Protein AF-A0A9D0ZXK5-F1 (afdb_monomer)

Radius of gyration: 16.17 Å; Cα contacts (8 Å, |Δi|>4): 61; chains: 1; bounding box: 29×32×49 Å

Secondary structure (DSSP, 8-state):
---B---SSPPPTTTB-----HHHHHHHHHHHHTT--------TTSSHHHHHHHHHHHHTTT--PPP--GGGS-GGGGSSHHHHHHHHHHHHHH--

InterPro domains:
  IPR027417 P-loop containing nucleoside triphosphate hydrolase [G3DSA:3.40.50.300] (11-96)
  IPR027417 P-loop containing nucleoside triphosphate hydrolase [SSF52540] (12-93)

Organism: NCBI:txid2840859

pLDDT: mean 90.98, std 7.56, range [47.25, 98.31]

Sequence (96 aa):
MRKTFNTDGYCDPEQNYMVDLSDRLRTIKGMVDEGKYFTINRARQYGKTTVLLALSDYLKNDYTVFSLDFQTISYADFETEQRFVAAFSREILDYR

Foldseek 3Di:
DDADDDQDDADDPVRHDDDDCVVVLVVVVVCVVVVHDDDDDDDPSPRPVNNVVVNCVVCVVPDDDFDADCVPPDPVLVPDPVSVVVVRVCRRVVPD

Mean predicted aligned error: 4.78 Å

Structure (mmCIF, N/CA/C/O backbone):
data_AF-A0A9D0ZXK5-F1
#
_entry.id   AF-A0A9D0ZXK5-F1
#
loop_
_atom_site.group_PDB
_atom_site.id
_atom_site.type_symbol
_atom_site.label_atom_id
_atom_site.label_alt_id
_atom_site.label_comp_id
_atom_site.label_asym_id
_atom_site.label_entity_id
_atom_site.label_seq_id
_atom_site.pdbx_PDB_ins_code
_atom_site.Cartn_x
_atom_site.Cartn_y
_atom_site.Cartn_z
_atom_site.occupancy
_atom_site.B_iso_or_equiv
_atom_site.auth_seq_id
_atom_site.auth_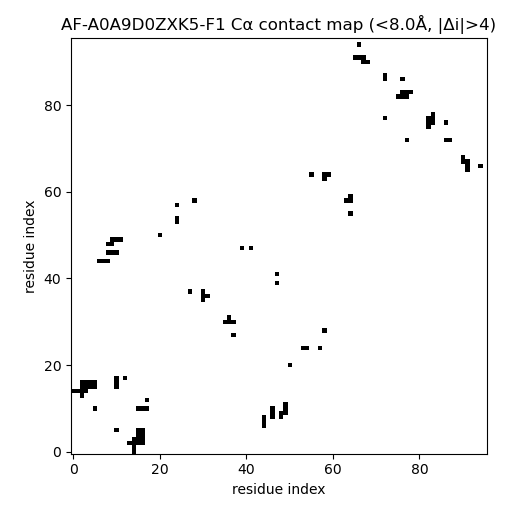comp_id
_atom_site.auth_asym_id
_atom_site.auth_atom_id
_atom_site.pdbx_PDB_model_num
ATOM 1 N N . MET A 1 1 ? 4.110 5.723 -27.845 1.00 76.31 1 MET A N 1
ATOM 2 C CA . MET A 1 1 ? 5.529 5.835 -27.425 1.00 76.31 1 MET A CA 1
ATOM 3 C C . MET A 1 1 ? 6.057 4.452 -27.076 1.00 76.31 1 MET A C 1
ATOM 5 O O . MET A 1 1 ? 5.256 3.574 -26.782 1.00 76.31 1 MET A O 1
ATOM 9 N N . ARG A 1 2 ? 7.375 4.228 -27.146 1.00 88.62 2 ARG A N 1
ATOM 10 C CA . ARG A 1 2 ? 7.986 2.972 -26.680 1.00 88.62 2 ARG A CA 1
ATOM 11 C C . ARG A 1 2 ? 8.163 3.043 -25.161 1.00 88.62 2 ARG A C 1
ATOM 13 O O . ARG A 1 2 ? 8.604 4.076 -24.668 1.00 88.62 2 ARG A O 1
ATOM 20 N N . LYS A 1 3 ? 7.843 1.956 -24.451 1.00 94.69 3 LYS A N 1
ATOM 21 C CA . LYS A 1 3 ? 8.035 1.845 -22.997 1.00 94.69 3 LYS A CA 1
ATOM 22 C C . LYS A 1 3 ? 9.500 2.054 -22.597 1.00 94.69 3 LYS A C 1
ATOM 24 O O . LYS A 1 3 ? 10.404 1.713 -23.369 1.00 94.69 3 LYS A O 1
ATOM 29 N N . THR A 1 4 ? 9.723 2.561 -21.387 1.00 95.25 4 THR A N 1
ATOM 30 C CA . THR A 1 4 ? 11.051 2.805 -20.794 1.00 95.25 4 THR A CA 1
ATOM 31 C C . THR A 1 4 ? 11.267 1.994 -19.514 1.00 95.25 4 THR A C 1
ATOM 33 O O . THR A 1 4 ? 10.323 1.493 -18.905 1.00 95.25 4 THR A O 1
ATOM 36 N N . PHE A 1 5 ? 12.524 1.818 -19.104 1.00 93.00 5 PHE A N 1
ATOM 37 C CA . PHE A 1 5 ? 12.830 1.315 -17.763 1.00 93.00 5 PHE A CA 1
ATOM 38 C C . PHE A 1 5 ? 12.746 2.471 -16.770 1.00 93.00 5 PHE A C 1
ATOM 40 O O . PHE A 1 5 ? 13.247 3.556 -17.063 1.00 93.00 5 PHE A O 1
ATOM 47 N N . ASN A 1 6 ? 12.128 2.228 -15.616 1.00 90.50 6 ASN A N 1
ATOM 48 C CA . ASN A 1 6 ? 12.022 3.199 -14.539 1.00 90.50 6 ASN A CA 1
ATOM 49 C C . ASN A 1 6 ? 12.676 2.650 -13.265 1.00 90.50 6 ASN A C 1
ATOM 51 O O . ASN A 1 6 ? 12.467 1.490 -12.908 1.00 90.50 6 ASN A O 1
ATOM 55 N N . THR A 1 7 ? 13.465 3.488 -12.599 1.00 85.88 7 THR A N 1
ATOM 56 C CA . THR A 1 7 ? 14.146 3.178 -11.333 1.00 85.88 7 THR A CA 1
ATOM 57 C C . THR A 1 7 ? 13.678 4.063 -10.180 1.00 85.88 7 THR A C 1
ATOM 59 O O . THR A 1 7 ? 14.037 3.794 -9.035 1.00 85.88 7 THR A O 1
ATOM 62 N N . ASP A 1 8 ? 12.860 5.084 -10.456 1.00 86.44 8 ASP A N 1
ATOM 63 C CA . ASP A 1 8 ? 12.444 6.103 -9.495 1.00 86.44 8 ASP A CA 1
ATOM 64 C C . ASP A 1 8 ? 10.922 6.176 -9.367 1.00 86.44 8 ASP A C 1
ATOM 66 O O . ASP A 1 8 ? 10.190 6.201 -10.350 1.00 86.44 8 ASP A O 1
ATOM 70 N N . GLY A 1 9 ? 10.417 6.245 -8.136 1.00 85.62 9 GLY A N 1
ATOM 71 C CA . GLY A 1 9 ? 8.973 6.293 -7.896 1.00 85.62 9 GLY A CA 1
ATOM 72 C C . GLY A 1 9 ? 8.257 4.978 -8.227 1.00 85.62 9 GLY A C 1
ATOM 73 O O . GLY A 1 9 ? 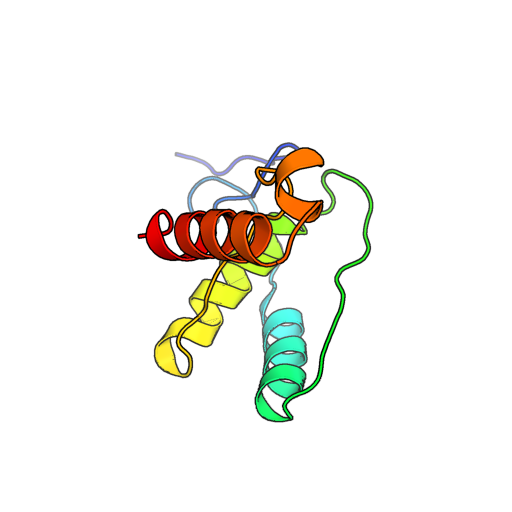8.816 3.891 -8.059 1.00 85.62 9 GLY A O 1
ATOM 74 N N . TYR A 1 10 ? 6.982 5.077 -8.614 1.00 88.44 10 TYR A N 1
ATOM 75 C CA . TYR A 1 10 ? 6.192 3.923 -9.046 1.00 88.44 10 TYR A CA 1
ATOM 76 C C . TYR A 1 10 ? 6.362 3.684 -10.550 1.00 88.44 10 TYR A C 1
ATOM 78 O O . TYR A 1 10 ? 6.701 4.594 -11.301 1.00 88.44 10 TYR A O 1
ATOM 86 N N . CYS A 1 11 ? 6.113 2.454 -10.993 1.00 92.00 11 CYS A N 1
ATOM 87 C CA . CYS A 1 11 ? 6.100 2.129 -12.416 1.00 92.00 11 CYS A CA 1
ATOM 88 C C . CYS A 1 11 ? 4.667 2.144 -12.946 1.00 92.00 11 CYS A C 1
ATOM 90 O O . CYS A 1 11 ? 3.812 1.429 -12.423 1.00 92.00 11 CYS A O 1
ATOM 92 N N . ASP A 1 12 ? 4.436 2.917 -14.000 1.00 90.38 12 ASP A N 1
ATOM 93 C CA . ASP A 1 12 ? 3.182 2.946 -14.745 1.00 90.38 12 ASP A CA 1
ATOM 94 C C . ASP A 1 12 ? 3.226 1.875 -15.854 1.00 90.38 12 ASP A C 1
ATOM 96 O O . ASP A 1 12 ? 4.102 1.943 -16.723 1.00 90.38 12 ASP A O 1
ATOM 100 N N . PRO A 1 13 ? 2.319 0.880 -15.872 1.00 90.00 13 PRO A N 1
ATOM 101 C CA . PRO A 1 13 ? 2.275 -0.143 -16.914 1.00 90.00 13 PRO A CA 1
ATOM 102 C C . PRO A 1 13 ? 2.091 0.391 -18.340 1.00 90.00 13 PRO A C 1
ATOM 104 O O . PRO A 1 13 ? 2.470 -0.310 -19.281 1.00 90.00 13 PRO A O 1
ATOM 107 N N . GLU A 1 14 ? 1.531 1.585 -18.537 1.00 91.56 14 GLU A N 1
ATOM 108 C CA . GLU A 1 14 ? 1.388 2.196 -19.863 1.00 91.56 14 GLU A CA 1
ATOM 109 C C . GLU A 1 14 ? 2.717 2.775 -20.369 1.00 91.56 14 GLU A C 1
ATOM 111 O O . GLU A 1 14 ? 3.032 2.672 -21.558 1.00 91.56 14 GLU A O 1
ATOM 116 N N . GLN A 1 15 ? 3.539 3.306 -19.460 1.00 92.88 15 GLN A N 1
ATOM 117 C CA . GLN A 1 15 ? 4.781 4.015 -19.789 1.00 92.88 15 GLN A CA 1
ATOM 118 C C . GLN A 1 15 ? 6.044 3.168 -19.587 1.00 92.88 15 GLN A C 1
ATOM 120 O O . GLN A 1 15 ? 7.064 3.390 -20.247 1.00 92.88 15 GLN A O 1
ATOM 125 N N . ASN A 1 16 ? 6.009 2.184 -18.688 1.00 94.44 16 ASN A N 1
ATOM 126 C CA . ASN A 1 16 ? 7.194 1.481 -18.210 1.00 94.44 16 ASN A CA 1
ATOM 127 C C . ASN A 1 16 ? 7.150 -0.027 -18.485 1.00 94.44 16 ASN A C 1
ATOM 129 O O . ASN A 1 16 ? 6.091 -0.661 -18.528 1.00 94.44 16 ASN A O 1
ATOM 133 N N . TYR A 1 17 ? 8.330 -0.628 -18.661 1.00 93.75 17 TYR A N 1
ATOM 134 C CA . TYR A 1 17 ? 8.458 -2.085 -18.622 1.00 93.75 17 TYR A CA 1
ATOM 135 C C . TYR A 1 17 ? 8.176 -2.585 -17.206 1.00 93.75 17 TYR A C 1
ATOM 137 O O . TYR A 1 17 ? 8.754 -2.099 -16.235 1.00 93.75 17 TYR A O 1
ATOM 145 N N . MET A 1 18 ? 7.296 -3.577 -17.114 1.00 92.25 18 MET A N 1
ATOM 146 C CA . MET A 1 18 ? 6.808 -4.138 -15.863 1.00 92.25 18 MET A CA 1
ATOM 147 C C . MET A 1 18 ? 7.005 -5.645 -15.866 1.00 92.25 18 MET A C 1
ATOM 149 O O . MET A 1 18 ? 6.778 -6.309 -16.877 1.00 92.25 18 MET A O 1
ATOM 153 N N . VAL A 1 19 ? 7.424 -6.175 -14.721 1.00 91.69 19 VAL A N 1
ATOM 154 C CA . VAL A 1 19 ? 7.349 -7.613 -14.461 1.00 91.69 19 VAL A CA 1
ATOM 155 C C . VAL A 1 19 ? 5.901 -7.994 -14.171 1.00 91.69 19 VAL A C 1
ATOM 157 O O . VAL A 1 19 ? 5.132 -7.172 -13.670 1.00 91.69 19 VAL A O 1
ATOM 160 N N . ASP A 1 20 ? 5.536 -9.239 -14.460 1.00 94.12 20 ASP A N 1
ATOM 161 C CA . ASP A 1 20 ? 4.220 -9.749 -14.085 1.00 94.12 20 ASP A CA 1
ATOM 162 C C . ASP A 1 20 ? 4.104 -9.848 -12.553 1.00 94.12 20 ASP A C 1
ATOM 164 O O . ASP A 1 20 ? 4.952 -10.441 -11.880 1.00 94.12 20 ASP A O 1
ATOM 168 N N . LEU A 1 21 ? 3.057 -9.234 -11.998 1.00 95.38 21 LEU A N 1
ATOM 169 C CA . LEU A 1 21 ? 2.760 -9.226 -10.565 1.00 95.38 21 LEU A CA 1
ATOM 170 C C . LEU A 1 21 ? 1.635 -10.200 -10.186 1.00 95.38 21 LEU A C 1
ATOM 172 O O . LEU A 1 21 ? 1.350 -10.346 -8.998 1.00 95.38 21 LEU A O 1
ATOM 176 N N . SER A 1 22 ? 1.018 -10.883 -11.153 1.00 96.31 22 SER A N 1
ATOM 177 C CA . SER A 1 22 ? -0.220 -11.653 -10.973 1.00 96.31 22 SER A CA 1
ATOM 178 C C . SER A 1 22 ? -0.150 -12.683 -9.842 1.00 96.31 22 SER A C 1
ATOM 180 O O . SER A 1 22 ? -1.036 -12.722 -8.990 1.00 96.31 22 SER A O 1
ATOM 182 N N . ASP A 1 23 ? 0.918 -13.484 -9.775 1.00 97.50 23 ASP A N 1
ATOM 183 C CA . ASP A 1 23 ? 1.109 -14.471 -8.698 1.00 97.50 23 ASP A CA 1
ATOM 184 C C . ASP A 1 23 ? 1.212 -13.823 -7.315 1.00 97.50 23 ASP A C 1
ATOM 186 O O . ASP A 1 23 ? 0.646 -14.305 -6.328 1.00 97.50 23 ASP A O 1
ATOM 190 N N . ARG A 1 24 ? 1.918 -12.692 -7.240 1.00 95.56 24 ARG A N 1
ATOM 191 C CA . ARG A 1 24 ? 2.101 -11.950 -5.992 1.00 95.56 24 ARG A CA 1
ATOM 192 C C . ARG A 1 24 ? 0.784 -11.344 -5.524 1.00 95.56 24 ARG A C 1
ATOM 194 O O . ARG A 1 24 ? 0.471 -11.439 -4.341 1.00 95.56 24 ARG A O 1
ATOM 201 N N . LEU A 1 25 ? 0.013 -10.765 -6.441 1.00 97.19 25 LEU A N 1
ATOM 202 C CA . LEU A 1 25 ? -1.299 -10.191 -6.150 1.00 97.19 25 LEU A CA 1
ATOM 203 C C . LEU A 1 25 ? -2.289 -11.261 -5.684 1.00 97.19 25 LEU A C 1
ATOM 205 O O . LEU A 1 25 ? -2.941 -11.064 -4.663 1.00 97.19 25 LEU A O 1
AT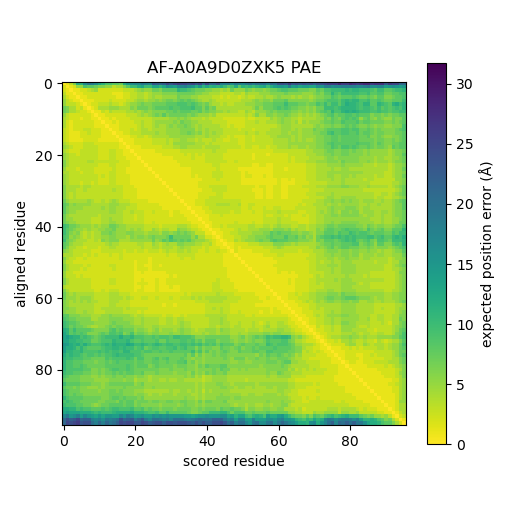OM 209 N N . ARG A 1 26 ? -2.330 -12.429 -6.343 1.00 98.12 26 ARG A N 1
ATOM 210 C CA . ARG A 1 26 ? -3.133 -13.578 -5.889 1.00 98.12 26 ARG A CA 1
ATOM 211 C C . ARG A 1 26 ? -2.767 -14.025 -4.478 1.00 98.12 26 ARG A C 1
ATOM 213 O O . ARG A 1 26 ? -3.651 -14.236 -3.656 1.00 98.12 26 ARG A O 1
ATOM 220 N N . THR A 1 27 ? -1.470 -14.135 -4.193 1.00 97.94 27 THR A N 1
ATOM 221 C CA . THR A 1 27 ? -0.983 -14.534 -2.864 1.00 97.94 27 THR A CA 1
ATOM 222 C C . THR A 1 27 ? -1.417 -13.535 -1.792 1.00 97.94 27 THR A C 1
ATOM 224 O O . THR A 1 27 ? -1.880 -13.931 -0.725 1.00 97.94 27 THR A O 1
ATOM 227 N N . ILE A 1 28 ? -1.294 -12.234 -2.075 1.00 97.56 28 ILE A N 1
ATOM 228 C CA . ILE A 1 28 ? -1.706 -11.191 -1.133 1.00 97.56 28 ILE A CA 1
ATOM 229 C C . ILE A 1 28 ? -3.226 -11.169 -0.960 1.00 97.56 28 ILE A C 1
ATOM 231 O O . ILE A 1 28 ? -3.685 -11.102 0.177 1.00 97.56 28 ILE A O 1
ATOM 235 N N . LYS A 1 29 ? -4.006 -11.299 -2.042 1.00 97.56 29 LYS A N 1
ATOM 236 C CA . LYS A 1 29 ? -5.468 -11.398 -1.952 1.00 97.56 29 LYS A CA 1
ATOM 237 C C . LYS A 1 29 ? -5.893 -12.565 -1.062 1.00 97.56 29 LYS A C 1
ATOM 239 O O . LYS A 1 29 ? -6.726 -12.357 -0.200 1.00 97.56 29 LYS A O 1
ATOM 244 N N . GLY A 1 30 ? -5.269 -13.740 -1.178 1.00 98.31 30 GLY A N 1
ATOM 245 C CA . GLY A 1 30 ? -5.571 -14.866 -0.284 1.00 98.31 30 GLY A CA 1
ATOM 246 C C . GLY A 1 30 ? -5.397 -14.518 1.202 1.00 98.31 30 GLY A C 1
ATOM 247 O O . GLY A 1 30 ? -6.230 -14.876 2.025 1.00 98.31 30 GLY A O 1
ATOM 248 N N . MET A 1 31 ? -4.367 -13.739 1.551 1.00 98.12 31 MET A N 1
ATOM 249 C CA . MET A 1 31 ? -4.201 -13.239 2.922 1.00 98.12 31 MET A CA 1
ATOM 250 C C . MET A 1 31 ? -5.292 -12.232 3.317 1.00 98.12 31 MET A C 1
ATOM 252 O O . MET A 1 31 ? -5.774 -12.285 4.445 1.00 98.12 31 MET A O 1
ATOM 256 N N . VAL A 1 32 ? -5.687 -11.336 2.406 1.00 97.19 32 VAL A N 1
ATOM 257 C CA . VAL A 1 32 ? -6.772 -10.360 2.627 1.00 97.19 32 VAL A CA 1
ATOM 258 C C . VAL A 1 32 ? -8.113 -11.066 2.833 1.00 97.19 32 VAL A C 1
ATOM 260 O O . VAL A 1 32 ? -8.823 -10.747 3.783 1.00 97.19 32 VAL A O 1
ATOM 263 N N . ASP A 1 33 ? -8.42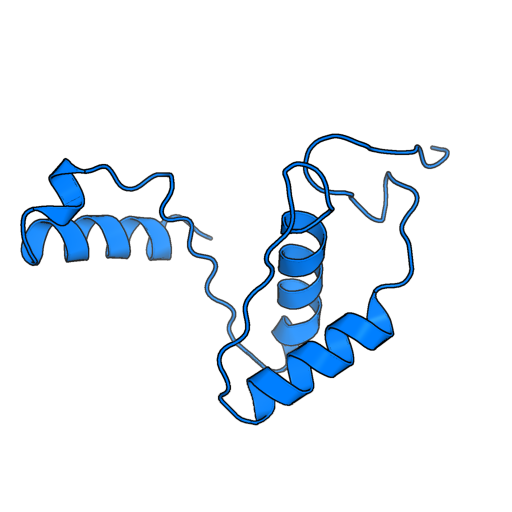3 -12.058 2.001 1.00 97.94 33 ASP A N 1
ATOM 264 C CA . ASP A 1 33 ? -9.646 -12.862 2.073 1.00 97.94 33 ASP A CA 1
ATOM 265 C C . ASP A 1 33 ? -9.754 -13.594 3.426 1.00 97.94 33 ASP A C 1
ATOM 267 O O . ASP A 1 33 ? -10.842 -13.748 3.975 1.00 97.94 33 ASP A O 1
ATOM 271 N N . GLU A 1 34 ? -8.615 -13.991 4.000 1.00 98.31 34 GLU A N 1
ATOM 272 C CA . GLU A 1 34 ? -8.510 -14.623 5.321 1.00 98.31 34 GLU A CA 1
ATOM 273 C C . GLU A 1 34 ? -8.443 -13.620 6.494 1.00 98.31 34 GLU A C 1
ATOM 275 O O . GLU A 1 34 ? -8.308 -14.031 7.648 1.00 98.31 34 GLU A O 1
ATOM 280 N 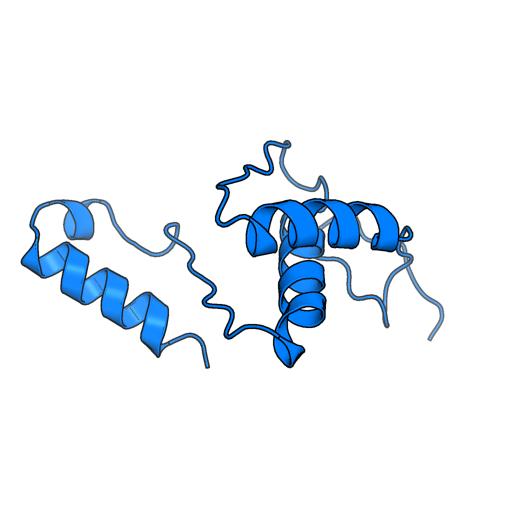N . GLY A 1 35 ? -8.503 -12.308 6.233 1.00 97.25 35 GLY A N 1
ATOM 281 C CA . GLY A 1 35 ? -8.420 -11.260 7.257 1.00 97.25 35 GLY A CA 1
ATOM 282 C C . GLY A 1 35 ? -7.034 -11.109 7.899 1.00 97.25 35 GLY A C 1
ATOM 283 O O . GLY A 1 35 ? -6.916 -10.610 9.020 1.00 97.25 35 GLY A O 1
ATOM 284 N N . LYS A 1 36 ? -5.971 -11.561 7.224 1.00 97.88 36 LYS A N 1
ATOM 285 C CA . LYS A 1 36 ? -4.596 -11.513 7.735 1.00 97.88 36 LYS A CA 1
ATOM 286 C C . LYS A 1 36 ? -3.927 -10.170 7.459 1.00 97.88 36 LYS A C 1
ATOM 288 O O . LYS A 1 36 ? -4.116 -9.545 6.419 1.00 97.88 36 LYS A O 1
ATOM 293 N N . TYR A 1 37 ? -3.024 -9.798 8.360 1.00 95.38 37 TYR A N 1
ATOM 294 C CA . TYR A 1 37 ? -2.077 -8.711 8.135 1.00 95.38 37 TYR A CA 1
ATOM 295 C C . TYR A 1 37 ? -0.839 -9.220 7.393 1.00 95.38 37 TYR A C 1
ATOM 297 O O . TYR A 1 37 ? -0.324 -10.301 7.683 1.00 95.38 37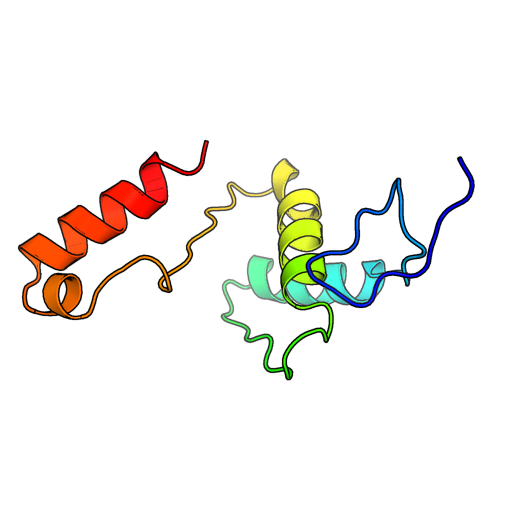 TYR A O 1
ATOM 305 N N . PHE A 1 38 ? -0.319 -8.411 6.472 1.00 94.88 38 PHE A N 1
ATOM 306 C CA . PHE A 1 38 ? 0.943 -8.674 5.784 1.00 94.88 38 PHE A CA 1
ATOM 307 C C . PHE A 1 38 ? 1.804 -7.410 5.736 1.00 94.88 38 PHE A C 1
ATOM 309 O O . PHE A 1 38 ? 1.314 -6.292 5.878 1.00 94.88 38 PHE A O 1
ATOM 316 N N . THR A 1 39 ? 3.110 -7.587 5.529 1.00 94.25 39 THR A N 1
ATOM 317 C CA . THR A 1 39 ? 4.064 -6.476 5.426 1.00 94.25 39 THR A CA 1
ATOM 318 C C . THR A 1 39 ? 4.909 -6.605 4.162 1.00 94.25 39 THR A C 1
ATOM 320 O O . THR A 1 39 ? 5.293 -7.702 3.757 1.00 94.25 39 THR A O 1
ATOM 323 N N . ILE A 1 40 ? 5.227 -5.472 3.529 1.00 91.69 40 ILE A N 1
ATOM 324 C CA . ILE A 1 40 ? 6.157 -5.405 2.395 1.00 91.69 40 ILE A CA 1
ATOM 325 C C . ILE A 1 40 ? 7.415 -4.661 2.851 1.00 91.69 40 ILE A C 1
ATOM 327 O O . ILE A 1 40 ? 7.529 -3.445 2.708 1.00 91.69 40 ILE A O 1
ATOM 331 N N . ASN A 1 41 ? 8.383 -5.397 3.398 1.00 91.00 41 ASN A N 1
ATOM 332 C CA . ASN A 1 41 ? 9.647 -4.820 3.854 1.00 91.00 41 ASN A CA 1
ATOM 333 C C . ASN A 1 41 ? 10.748 -4.958 2.785 1.00 91.00 41 ASN A C 1
ATOM 335 O O . ASN A 1 41 ? 11.290 -6.045 2.568 1.00 91.00 41 ASN A O 1
ATOM 339 N N . ARG A 1 42 ? 11.069 -3.855 2.098 1.00 90.50 42 ARG A N 1
ATOM 340 C CA . ARG A 1 42 ? 12.169 -3.742 1.123 1.00 90.50 42 ARG A CA 1
ATOM 341 C C . ARG A 1 42 ? 12.762 -2.332 1.137 1.00 90.50 42 ARG A C 1
ATOM 343 O O . ARG A 1 42 ? 12.056 -1.364 1.429 1.00 90.50 42 ARG A O 1
ATOM 350 N N . ALA A 1 43 ? 14.026 -2.201 0.736 1.00 89.62 43 ALA A N 1
ATOM 351 C CA . ALA A 1 43 ? 14.711 -0.911 0.623 1.00 89.62 43 ALA A CA 1
ATOM 352 C C . ALA A 1 43 ? 14.026 0.048 -0.382 1.00 89.62 43 ALA A C 1
ATOM 354 O O . ALA A 1 43 ? 13.063 -0.311 -1.074 1.00 89.62 43 ALA A O 1
ATOM 355 N N . ARG A 1 44 ? 14.464 1.313 -0.417 1.00 84.62 44 ARG A N 1
ATOM 356 C CA . ARG A 1 44 ? 13.936 2.335 -1.345 1.00 84.62 44 ARG A CA 1
ATOM 357 C C . ARG A 1 44 ? 14.093 1.871 -2.802 1.00 84.62 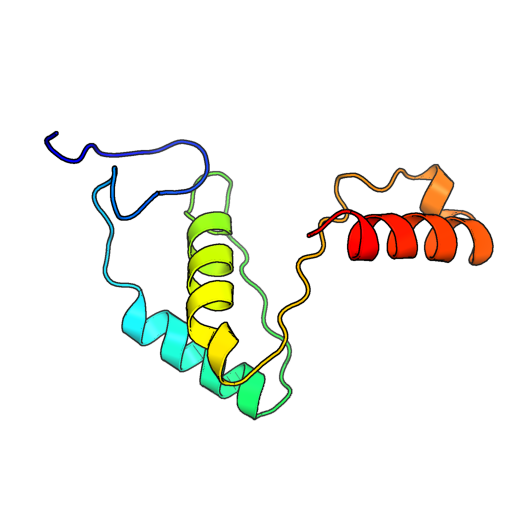44 ARG A C 1
ATOM 359 O O . ARG A 1 44 ? 15.045 1.168 -3.101 1.00 84.62 44 ARG A O 1
ATOM 366 N N . GLN A 1 45 ? 13.124 2.214 -3.657 1.00 82.75 45 GLN A N 1
ATOM 367 C CA . GLN A 1 45 ? 13.098 1.875 -5.097 1.00 82.75 45 GLN A CA 1
ATOM 368 C C . GLN A 1 45 ? 12.949 0.377 -5.459 1.00 82.75 45 GLN A C 1
ATOM 370 O O . GLN A 1 45 ? 13.116 -0.008 -6.606 1.00 82.75 45 GLN A O 1
ATOM 375 N N . TYR A 1 46 ? 12.523 -0.483 -4.527 1.00 88.81 46 TYR A N 1
ATOM 376 C CA . TYR A 1 46 ? 12.210 -1.901 -4.814 1.00 88.81 46 TYR A CA 1
ATOM 377 C C . TYR A 1 46 ? 10.761 -2.149 -5.292 1.00 88.81 46 TYR A C 1
ATOM 379 O O . TYR A 1 46 ? 10.230 -3.247 -5.133 1.00 88.81 46 TYR A O 1
ATOM 387 N N . GLY A 1 47 ? 10.078 -1.124 -5.810 1.00 88.75 47 GLY A N 1
ATOM 388 C CA . GLY A 1 47 ? 8.717 -1.261 -6.350 1.00 88.75 47 GLY A CA 1
ATOM 389 C C . GLY A 1 47 ? 7.616 -1.512 -5.312 1.00 88.75 47 GLY A C 1
ATOM 390 O O . GLY A 1 47 ? 6.561 -2.033 -5.659 1.00 88.75 47 GLY A O 1
ATOM 391 N N . LYS A 1 48 ? 7.828 -1.152 -4.038 1.00 92.31 48 LYS A N 1
ATOM 392 C CA . LYS A 1 48 ? 6.805 -1.309 -2.982 1.00 92.31 48 LYS A CA 1
ATOM 393 C C . LYS A 1 48 ? 5.513 -0.565 -3.326 1.00 92.31 48 LYS A C 1
ATOM 395 O O . LYS A 1 48 ? 4.449 -1.170 -3.328 1.00 92.31 48 LYS A O 1
ATOM 400 N N . THR A 1 49 ? 5.630 0.719 -3.667 1.00 90.31 49 THR A N 1
ATOM 401 C CA . THR A 1 49 ? 4.498 1.563 -4.070 1.00 90.31 49 THR A CA 1
ATOM 402 C C . THR A 1 49 ? 3.820 1.011 -5.319 1.00 90.31 49 THR A C 1
ATOM 404 O O . THR A 1 49 ? 2.602 0.914 -5.348 1.00 90.31 49 THR A O 1
ATOM 407 N N . THR A 1 50 ? 4.595 0.541 -6.302 1.00 93.31 50 THR A N 1
ATOM 408 C CA . THR A 1 50 ? 4.064 -0.120 -7.503 1.00 93.31 50 THR A CA 1
ATOM 409 C C . THR A 1 50 ? 3.195 -1.333 -7.159 1.00 93.31 50 THR A C 1
ATOM 411 O O . THR A 1 50 ? 2.104 -1.476 -7.699 1.00 93.31 50 THR A O 1
ATOM 414 N N . VAL A 1 51 ? 3.644 -2.195 -6.237 1.00 94.62 51 VAL A N 1
ATOM 415 C CA . VAL A 1 51 ? 2.863 -3.365 -5.800 1.00 94.62 51 VAL A CA 1
ATOM 416 C C . VAL A 1 51 ? 1.600 -2.945 -5.047 1.00 94.62 51 VAL A C 1
ATOM 418 O O . VAL A 1 51 ? 0.558 -3.544 -5.280 1.00 94.62 51 VAL A O 1
ATOM 421 N N . LEU A 1 52 ? 1.665 -1.931 -4.176 1.00 93.69 52 LEU A N 1
ATOM 422 C CA . LEU A 1 52 ? 0.491 -1.443 -3.440 1.00 93.69 52 LEU A CA 1
ATOM 423 C C . LEU A 1 52 ? -0.569 -0.838 -4.370 1.00 93.69 52 LEU A C 1
ATOM 425 O O . LEU A 1 52 ? -1.747 -1.142 -4.211 1.00 93.69 52 LEU A O 1
ATOM 429 N N . LEU A 1 53 ? -0.161 -0.048 -5.369 1.00 92.75 53 LEU A N 1
ATOM 430 C CA . LEU A 1 53 ? -1.078 0.512 -6.369 1.00 92.75 53 LEU A CA 1
ATOM 431 C C . LEU A 1 53 ? -1.722 -0.590 -7.218 1.00 92.75 53 LEU A C 1
ATOM 433 O O . LEU A 1 53 ? -2.940 -0.612 -7.373 1.00 92.75 53 LEU A O 1
ATOM 437 N N . ALA A 1 54 ? -0.921 -1.545 -7.702 1.00 94.94 54 ALA A N 1
ATOM 438 C CA . ALA A 1 54 ? -1.433 -2.687 -8.457 1.00 94.94 54 ALA A CA 1
ATOM 439 C C . ALA A 1 54 ? -2.381 -3.560 -7.618 1.00 94.94 54 ALA A C 1
ATOM 441 O O . ALA A 1 54 ? -3.369 -4.069 -8.134 1.00 94.94 54 ALA A O 1
ATOM 442 N N . LEU A 1 55 ? -2.104 -3.720 -6.320 1.00 96.12 55 LEU A N 1
ATOM 443 C CA . LEU A 1 55 ? -2.976 -4.4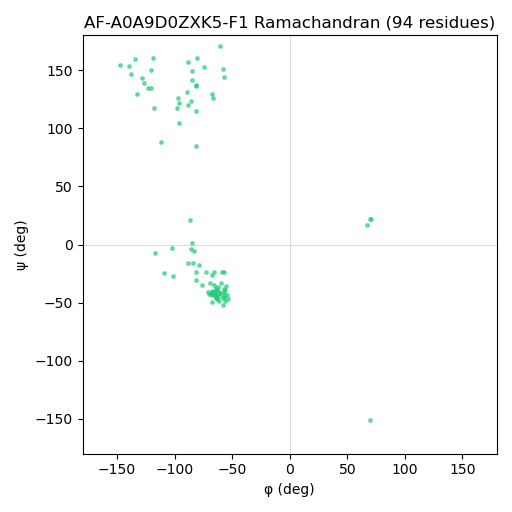45 -5.400 1.00 96.12 55 LEU A CA 1
ATOM 444 C C . LEU A 1 55 ? -4.297 -3.713 -5.166 1.00 96.12 55 LEU A C 1
ATOM 446 O O . LEU A 1 55 ? -5.337 -4.362 -5.166 1.00 96.12 55 LEU A O 1
ATOM 450 N N . SER A 1 56 ? -4.263 -2.390 -4.996 1.00 94.94 56 SER A N 1
ATOM 451 C CA . SER A 1 56 ? -5.476 -1.579 -4.872 1.00 94.94 56 SER A CA 1
ATOM 452 C C . SER A 1 56 ? -6.388 -1.771 -6.088 1.00 94.94 56 SER A C 1
ATOM 454 O O . SER A 1 56 ? -7.559 -2.115 -5.938 1.00 94.94 56 SER A O 1
ATOM 456 N N . ASP A 1 57 ? -5.822 -1.672 -7.297 1.00 94.75 57 ASP A N 1
ATOM 457 C CA . ASP A 1 57 ? -6.567 -1.887 -8.541 1.00 94.75 57 ASP A CA 1
ATOM 458 C C . ASP A 1 57 ? -7.092 -3.324 -8.677 1.00 94.75 57 ASP A C 1
ATOM 460 O O . ASP A 1 57 ? -8.230 -3.538 -9.091 1.00 94.75 57 ASP A O 1
ATOM 464 N N . TYR A 1 58 ? -6.292 -4.312 -8.270 1.00 96.81 58 TYR A N 1
ATOM 465 C CA . TYR A 1 58 ? -6.667 -5.725 -8.304 1.00 96.81 58 TYR A CA 1
ATOM 466 C C . TYR A 1 58 ? -7.823 -6.064 -7.353 1.00 96.81 58 TYR A C 1
ATOM 468 O O . TYR A 1 58 ? -8.646 -6.919 -7.669 1.00 96.81 58 TYR A O 1
ATOM 476 N N . LEU A 1 59 ? -7.899 -5.401 -6.195 1.00 96.94 59 LEU A N 1
ATOM 477 C CA . LEU A 1 59 ? -8.914 -5.661 -5.171 1.00 96.94 59 LEU A CA 1
ATOM 478 C C . LEU A 1 59 ? -10.206 -4.852 -5.358 1.00 96.94 59 LEU A C 1
ATOM 480 O O . LEU A 1 59 ? -11.218 -5.215 -4.765 1.00 96.94 59 LEU A O 1
ATOM 484 N N . LYS A 1 60 ? -10.208 -3.791 -6.177 1.00 95.38 60 LYS A N 1
ATOM 485 C CA . LYS A 1 60 ? -11.297 -2.793 -6.245 1.00 95.38 60 LYS A CA 1
ATOM 486 C C . LYS A 1 60 ? -12.694 -3.337 -6.571 1.00 95.38 60 LYS A C 1
ATOM 488 O O . LYS A 1 60 ? -13.684 -2.676 -6.279 1.00 95.38 60 LYS A O 1
ATOM 493 N N . ASN A 1 61 ? -12.782 -4.498 -7.223 1.00 96.06 61 ASN A N 1
ATOM 494 C CA . ASN A 1 61 ? -14.066 -5.111 -7.578 1.00 96.06 61 ASN A CA 1
ATOM 495 C C . ASN A 1 61 ? -14.694 -5.879 -6.405 1.00 96.06 61 ASN A C 1
ATOM 497 O O . ASN A 1 61 ? -15.909 -6.048 -6.375 1.00 96.06 61 ASN A O 1
ATOM 501 N N . ASP A 1 62 ? -13.870 -6.316 -5.452 1.00 97.38 62 ASP A N 1
ATOM 502 C CA . ASP A 1 62 ? -14.284 -7.136 -4.312 1.00 97.38 62 ASP A CA 1
ATOM 503 C C . ASP A 1 62 ? -14.238 -6.344 -2.991 1.00 97.38 62 ASP A C 1
ATOM 505 O O . ASP A 1 62 ? -14.941 -6.678 -2.037 1.00 97.38 62 ASP A O 1
ATOM 509 N N . TYR A 1 63 ? -13.416 -5.289 -2.926 1.00 96.81 63 TYR A N 1
ATOM 510 C CA . TYR A 1 63 ? -13.121 -4.532 -1.712 1.00 96.81 63 TYR A CA 1
ATOM 511 C C . TYR A 1 63 ? -13.101 -3.022 -1.944 1.00 96.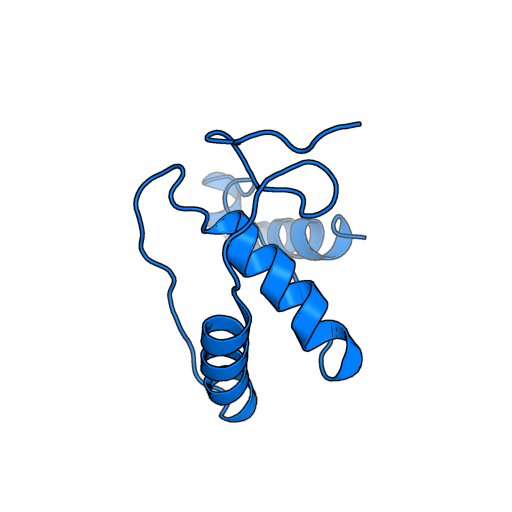81 63 TYR A C 1
ATOM 513 O O . TYR A 1 63 ? -12.596 -2.528 -2.951 1.00 96.81 63 TYR A O 1
ATOM 521 N N . THR A 1 64 ? -13.525 -2.282 -0.919 1.00 93.81 64 THR A N 1
ATOM 522 C CA . THR A 1 64 ? -13.182 -0.864 -0.772 1.00 93.81 64 THR A CA 1
ATOM 523 C C . THR A 1 64 ? -11.785 -0.756 -0.172 1.00 93.81 64 THR A C 1
ATOM 525 O O . THR A 1 64 ? -11.563 -1.148 0.975 1.00 93.81 64 THR A O 1
ATOM 528 N N . VAL A 1 65 ? -10.838 -0.222 -0.941 1.00 91.50 65 VAL A N 1
ATOM 529 C CA . VAL A 1 65 ? -9.447 -0.052 -0.508 1.00 91.50 65 VAL A CA 1
ATOM 530 C C . VAL A 1 65 ? -9.243 1.368 0.017 1.00 91.50 65 VAL A C 1
ATOM 532 O O . VAL A 1 65 ? -9.432 2.333 -0.717 1.00 91.50 65 VAL A O 1
ATOM 535 N N . PHE A 1 66 ? -8.821 1.492 1.276 1.00 88.38 66 PHE A N 1
ATOM 536 C CA . PHE A 1 66 ? -8.395 2.763 1.866 1.00 88.38 66 PHE A CA 1
ATOM 537 C C . PHE A 1 66 ? -6.869 2.854 1.827 1.00 88.38 66 PHE A C 1
ATOM 539 O O . PHE A 1 66 ? -6.180 2.035 2.439 1.00 88.38 66 PHE A O 1
ATOM 546 N N . SER A 1 67 ? -6.341 3.840 1.100 1.00 86.38 67 SER A N 1
ATOM 547 C CA . SER A 1 67 ? -4.911 4.151 1.099 1.00 86.38 67 SER A CA 1
ATOM 548 C C . SER A 1 67 ? -4.612 5.156 2.204 1.00 86.38 67 SER A C 1
ATOM 550 O O . SER A 1 67 ? -5.300 6.164 2.320 1.00 86.38 67 SER A O 1
ATOM 552 N N . LEU A 1 68 ? -3.593 4.877 3.012 1.00 86.19 68 LEU A N 1
ATOM 553 C CA . LEU A 1 68 ? -3.168 5.724 4.121 1.00 86.19 68 LEU A CA 1
ATOM 554 C C . LEU A 1 68 ? -1.655 5.895 4.066 1.00 86.19 68 LEU A C 1
ATOM 556 O O . LEU A 1 68 ? -0.925 4.901 4.010 1.00 86.19 68 LEU A O 1
ATOM 560 N N . ASP A 1 69 ? -1.193 7.140 4.129 1.00 83.81 69 ASP A N 1
ATOM 561 C CA . ASP A 1 69 ? 0.218 7.462 4.300 1.00 83.81 69 ASP A CA 1
ATOM 562 C C . ASP A 1 69 ? 0.411 8.219 5.615 1.00 83.81 69 ASP A C 1
ATOM 564 O O . ASP A 1 69 ? -0.119 9.300 5.817 1.00 83.81 69 ASP A O 1
ATOM 568 N N . PHE A 1 70 ? 1.175 7.641 6.538 1.00 83.75 70 PHE A N 1
ATOM 569 C CA . PHE A 1 70 ? 1.482 8.296 7.811 1.00 83.75 70 PHE A CA 1
ATOM 570 C C . PHE A 1 70 ? 2.659 9.272 7.702 1.00 83.75 70 PHE A C 1
ATOM 572 O O . PHE A 1 70 ? 2.963 9.954 8.675 1.00 83.75 70 PHE A O 1
ATOM 579 N N . GLN A 1 71 ? 3.344 9.348 6.555 1.00 83.44 71 GLN A N 1
ATOM 580 C CA . GLN A 1 71 ? 4.473 10.269 6.368 1.00 83.44 71 GLN A CA 1
ATOM 581 C C . GLN A 1 71 ? 4.053 11.742 6.404 1.00 83.44 71 GLN A C 1
ATOM 583 O O . GLN A 1 71 ? 4.882 12.603 6.694 1.00 83.44 71 GLN A O 1
ATOM 588 N N . THR A 1 72 ? 2.788 12.032 6.115 1.00 77.88 72 THR A N 1
ATOM 589 C CA . THR A 1 72 ? 2.189 13.372 6.152 1.00 77.88 72 THR A CA 1
ATOM 590 C C . THR A 1 72 ? 1.727 13.776 7.555 1.00 77.88 72 THR A C 1
ATOM 592 O O . THR A 1 72 ? 1.530 14.964 7.813 1.00 77.88 72 THR A O 1
ATOM 595 N N . ILE A 1 73 ? 1.608 12.818 8.482 1.00 85.88 73 ILE A N 1
ATOM 596 C CA . ILE A 1 73 ? 1.185 13.056 9.863 1.00 85.88 73 ILE A CA 1
ATOM 597 C C . ILE A 1 73 ? 2.405 13.450 10.704 1.00 85.88 73 ILE A C 1
ATOM 599 O O . ILE A 1 73 ? 3.400 12.726 10.779 1.00 85.88 73 ILE A O 1
ATOM 603 N N . SER A 1 74 ? 2.342 14.614 11.353 1.00 87.56 74 SER A N 1
ATOM 604 C CA . SER A 1 74 ? 3.460 15.139 12.138 1.00 87.56 74 SER A CA 1
ATOM 605 C C . SER A 1 74 ? 3.546 14.495 13.524 1.00 87.56 74 SER A C 1
ATOM 607 O O . SER A 1 74 ? 2.558 14.000 14.059 1.00 87.56 74 SER A O 1
ATOM 609 N N . TYR A 1 75 ? 4.712 14.578 14.177 1.00 90.00 75 TYR A N 1
ATOM 610 C CA . TYR A 1 75 ? 4.860 14.123 15.568 1.00 90.00 75 TYR A CA 1
ATOM 611 C C . TYR A 1 75 ? 3.857 14.781 16.529 1.00 90.00 75 TYR A C 1
ATOM 613 O O . TYR A 1 75 ? 3.357 14.114 17.430 1.00 90.00 75 TYR A O 1
ATOM 621 N N . ALA A 1 76 ? 3.520 16.057 16.310 1.00 91.50 76 ALA A N 1
ATOM 622 C CA . ALA A 1 76 ? 2.566 16.792 17.141 1.00 91.50 76 ALA A CA 1
ATOM 623 C C . ALA A 1 76 ? 1.128 16.266 17.009 1.00 91.50 76 ALA A C 1
ATOM 625 O O . ALA A 1 76 ? 0.325 16.411 17.936 1.00 91.50 76 ALA A O 1
ATOM 626 N N . ASP A 1 77 ? 0.803 15.649 15.870 1.00 90.69 77 ASP A N 1
ATOM 627 C CA . ASP A 1 77 ? -0.495 15.019 15.645 1.00 90.69 77 ASP A CA 1
ATOM 628 C C . ASP A 1 77 ? -0.639 13.719 16.451 1.00 90.69 77 ASP A C 1
ATOM 630 O O . ASP A 1 77 ? -1.752 13.340 16.794 1.00 90.69 77 ASP A O 1
ATOM 634 N N . PHE A 1 78 ? 0.467 13.068 16.825 1.00 90.56 78 PHE A N 1
ATOM 635 C CA . PHE A 1 78 ? 0.455 11.858 17.655 1.00 90.56 78 PHE A CA 1
ATOM 636 C C . PHE A 1 78 ? 0.422 12.138 19.168 1.00 90.56 78 PHE A C 1
ATOM 638 O O . PHE A 1 78 ? 0.339 11.199 19.955 1.00 90.56 78 PHE A O 1
ATOM 645 N N . GLU A 1 79 ? 0.489 13.403 19.601 1.00 94.75 79 GLU A N 1
ATOM 646 C CA . GLU A 1 79 ? 0.571 13.753 21.029 1.00 94.75 79 GLU A CA 1
ATOM 647 C C . GLU A 1 79 ? -0.719 13.473 21.807 1.00 94.75 79 GLU A C 1
ATOM 649 O O . GLU A 1 79 ? -0.664 13.155 22.995 1.00 94.75 79 GLU A O 1
ATOM 654 N N . THR A 1 80 ? -1.885 13.615 21.168 1.00 96.25 80 THR A N 1
ATOM 655 C CA . THR A 1 80 ? -3.181 13.379 21.815 1.00 96.25 80 THR A CA 1
ATOM 656 C C . THR A 1 80 ? -4.143 12.650 20.891 1.00 96.25 80 THR A C 1
ATOM 658 O O . THR A 1 80 ? -4.089 12.799 19.670 1.00 96.25 80 THR A O 1
ATOM 661 N N . GLU A 1 81 ? -5.085 11.915 21.484 1.00 95.25 81 GLU A N 1
ATOM 662 C CA . GLU A 1 81 ? -6.134 11.199 20.750 1.00 95.25 81 GLU A CA 1
ATOM 663 C C . GLU A 1 81 ? -6.911 12.132 19.812 1.00 95.25 81 GLU A C 1
ATOM 665 O O . GLU A 1 81 ? -7.146 11.797 18.654 1.00 95.25 81 GLU A O 1
ATOM 670 N N . GLN A 1 82 ? -7.263 13.336 20.276 1.00 96.69 82 GLN A N 1
ATOM 671 C CA . GLN A 1 82 ? -8.035 14.296 19.484 1.00 96.69 82 GLN A CA 1
ATOM 672 C C . GLN A 1 82 ? -7.260 14.781 18.257 1.00 96.69 82 GLN A C 1
ATOM 674 O O . GLN A 1 82 ? -7.838 14.917 17.178 1.00 96.69 82 GLN A O 1
ATOM 679 N N . ARG A 1 83 ? -5.955 15.041 18.406 1.00 94.69 83 ARG A N 1
ATOM 680 C CA . ARG A 1 83 ? -5.110 15.477 17.289 1.00 94.69 83 ARG A CA 1
ATOM 681 C C . ARG A 1 83 ? -4.891 14.350 16.293 1.00 94.69 83 ARG A C 1
ATOM 683 O O . ARG A 1 83 ? -5.045 14.577 15.095 1.00 94.69 83 ARG A O 1
ATOM 690 N N . PHE A 1 84 ? -4.645 13.141 16.792 1.00 92.94 84 PHE A N 1
ATOM 691 C CA . PHE A 1 84 ? -4.456 11.970 15.950 1.00 92.94 84 PHE A CA 1
ATOM 692 C C . PHE A 1 84 ? -5.713 11.683 15.132 1.00 92.94 84 PHE A C 1
ATOM 694 O O . PHE A 1 84 ? -5.626 11.556 13.916 1.00 92.94 84 PHE A O 1
ATOM 701 N N . VAL A 1 85 ? -6.892 11.660 15.763 1.00 93.56 85 VAL A N 1
ATOM 702 C CA . VAL A 1 85 ? -8.167 11.435 15.063 1.00 93.56 85 VAL A CA 1
ATOM 703 C C . VAL A 1 85 ? -8.416 12.514 14.011 1.00 93.56 85 VAL A C 1
ATOM 705 O O . VAL A 1 85 ? -8.839 12.189 12.901 1.00 93.56 85 VAL A O 1
ATOM 708 N N . ALA A 1 86 ? -8.124 13.784 14.312 1.00 92.12 86 ALA A N 1
ATOM 709 C CA . ALA A 1 86 ? -8.265 14.865 13.341 1.00 92.12 86 ALA A CA 1
ATOM 710 C C . ALA A 1 86 ? -7.308 14.703 12.147 1.00 92.12 86 ALA A C 1
ATOM 712 O O . ALA A 1 86 ? -7.731 14.906 11.011 1.00 92.12 86 ALA A O 1
ATOM 713 N N . ALA A 1 87 ? -6.045 14.336 12.380 1.00 90.12 87 ALA A N 1
ATOM 714 C CA . ALA A 1 87 ? -5.066 14.095 11.320 1.00 90.12 87 ALA A CA 1
ATOM 715 C C . ALA A 1 87 ? -5.413 12.866 10.480 1.00 90.12 87 ALA A C 1
ATOM 717 O O . ALA A 1 87 ? -5.517 12.962 9.263 1.00 90.12 87 ALA A O 1
ATOM 718 N N . PHE A 1 88 ? -5.701 11.746 11.134 1.00 89.75 88 PHE A N 1
ATOM 719 C CA . PHE A 1 88 ? -6.127 10.509 10.495 1.00 89.75 88 PHE A CA 1
ATOM 720 C C . PHE A 1 88 ? -7.386 10.698 9.637 1.00 89.75 88 PHE A C 1
ATOM 722 O O . PHE A 1 88 ? -7.464 10.184 8.525 1.00 89.75 88 PHE A O 1
ATOM 729 N N . SER A 1 89 ? -8.359 11.478 10.121 1.00 90.31 89 SER A N 1
ATOM 730 C CA . SER A 1 89 ? -9.572 11.779 9.350 1.00 90.31 89 SER A CA 1
ATOM 731 C C . SER A 1 89 ? -9.264 12.579 8.084 1.00 90.31 89 SER A C 1
ATOM 733 O O . SER A 1 89 ? -9.886 12.320 7.059 1.00 90.31 89 SER A O 1
ATOM 735 N N . ARG A 1 90 ? -8.306 13.519 8.126 1.00 87.62 90 ARG A N 1
ATOM 736 C CA . ARG A 1 90 ? -7.859 14.246 6.924 1.00 87.62 90 ARG A CA 1
ATOM 737 C C . ARG A 1 90 ? -7.228 13.297 5.910 1.00 87.62 90 ARG A C 1
ATOM 739 O O . ARG A 1 90 ? -7.654 13.298 4.765 1.00 87.62 90 ARG A O 1
ATOM 746 N N . GLU A 1 91 ? -6.326 12.418 6.349 1.00 86.50 91 GLU A N 1
ATOM 747 C CA . GLU A 1 91 ? -5.678 11.438 5.462 1.00 86.50 91 GLU A CA 1
ATOM 748 C C . GLU A 1 91 ? -6.679 10.533 4.732 1.00 86.50 91 GLU A C 1
ATOM 750 O O . GLU A 1 91 ? -6.511 10.246 3.550 1.00 86.50 91 GLU A O 1
ATOM 755 N N . ILE A 1 92 ? -7.756 10.116 5.408 1.00 85.06 92 ILE A N 1
ATOM 756 C CA . ILE A 1 92 ? -8.819 9.318 4.778 1.00 85.06 92 ILE A CA 1
ATOM 757 C C . ILE A 1 92 ? -9.653 10.145 3.794 1.00 85.06 92 ILE A C 1
ATOM 759 O O . ILE A 1 92 ? -10.061 9.627 2.756 1.00 85.06 92 ILE A O 1
ATOM 763 N N . LEU A 1 93 ? -9.978 11.393 4.138 1.00 83.62 93 LEU A N 1
ATOM 764 C CA . LEU A 1 93 ? -10.908 12.220 3.364 1.00 83.62 93 LEU A CA 1
ATOM 765 C C . LEU A 1 93 ? -10.259 12.888 2.147 1.00 83.62 93 LEU A C 1
ATOM 767 O O . LEU A 1 93 ? -10.948 13.102 1.148 1.00 83.62 93 LEU A O 1
ATOM 771 N N . ASP A 1 94 ? -8.968 13.207 2.230 1.00 71.38 94 ASP A N 1
ATOM 772 C CA . ASP A 1 94 ? -8.217 13.881 1.167 1.00 71.38 94 ASP A CA 1
ATOM 773 C C . ASP A 1 94 ? -7.810 12.912 0.037 1.00 71.38 94 ASP A C 1
ATOM 775 O O . ASP A 1 94 ? -7.547 13.348 -1.085 1.00 71.38 94 ASP A O 1
ATOM 779 N N . TYR A 1 95 ? -7.839 11.595 0.283 1.00 59.22 95 TYR A N 1
ATOM 780 C CA . TYR A 1 95 ? -7.734 10.563 -0.753 1.00 59.22 95 TYR A CA 1
ATOM 781 C C . TYR A 1 95 ? -9.099 10.340 -1.437 1.00 59.22 95 TYR A C 1
ATOM 783 O O . TYR A 1 95 ? -9.864 9.441 -1.080 1.00 59.22 95 TYR A O 1
ATOM 791 N N . ARG A 1 96 ? -9.406 11.168 -2.441 1.00 47.25 96 ARG A N 1
ATOM 792 C CA . ARG A 1 96 ? -10.440 10.905 -3.457 1.00 47.25 96 ARG A CA 1
ATOM 793 C C . ARG A 1 96 ? -9.826 10.736 -4.836 1.00 47.25 96 ARG A C 1
ATOM 795 O O . ARG A 1 96 ? -8.975 11.576 -5.199 1.00 47.25 96 ARG A O 1
#

Solvent-accessible surface area (backbone atoms only — not comparable to full-atom values): 6215 Å² total; per-residue (Å²): 135,83,64,40,88,75,73,67,76,60,70,49,77,88,56,24,70,73,79,90,53,64,71,60,46,53,55,51,47,56,36,52,77,71,72,50,87,85,82,88,89,70,66,89,67,69,44,62,64,30,51,52,54,53,40,47,65,70,38,53,88,85,41,90,79,83,72,80,72,68,85,81,58,53,75,77,32,68,73,40,71,71,41,30,53,55,51,54,50,46,49,56,65,72,65,120